Protein AF-A0A6A0AIC2-F1 (afdb_monomer)

Foldseek 3Di:
DVVVVVVVVVVVVVVVVVVVVVVVVVVVVVVVVVVVVVVVVVVVVVVVVVVVVVVVVVVVVVVVVVVLVVVVVVVLVVLLVVLVVQLVVLCVVVVPPDPDCCPVDPCSSVVVSVVSNVVSVVVSVVVVVVCVVVCSVVVD

Secondary structure (DSSP, 8-state):
-HHHHHHHHHHHHHHHHHHHHHHHHHHHHHHHHHHHHHHHHHHHHHHHHHHHHHHHHHHHHHHHHHHHHHHHHHHHHHHHHHHHHHHHHHHHHHHSS---TTSSSTTHHHHHHHHHHHHHHHHHHHHHHHHHHTTTTT--

Mean predicted aligned error: 12.68 Å

InterPro domains:
  IPR039204 Magnesium transporter MRS2-like [PF22099] (19-67)
  IPR039204 Magnesium transporter MRS2-like [PTHR13890] (12-133)
  IPR045863 CorA, transmembrane region [SSF144083] (76-129)

Structure (mmCIF, N/CA/C/O backbone):
data_AF-A0A6A0AIC2-F1
#
_entry.id   AF-A0A6A0AIC2-F1
#
loop_
_atom_site.group_PDB
_atom_site.id
_atom_site.type_symbol
_atom_site.label_atom_id
_atom_site.label_alt_id
_atom_site.label_comp_id
_atom_site.label_asym_id
_atom_site.label_entity_id
_atom_site.label_seq_id
_atom_site.pdbx_PDB_ins_code
_atom_site.Cartn_x
_atom_site.Cartn_y
_atom_site.Cartn_z
_atom_site.occupancy
_atom_site.B_iso_or_equiv
_atom_site.auth_seq_id
_atom_site.auth_comp_id
_atom_site.auth_asym_id
_atom_site.auth_atom_id
_atom_site.pdbx_PDB_model_num
ATOM 1 N N . LEU A 1 1 ? 52.904 3.858 -86.262 1.00 56.75 1 LEU A N 1
ATOM 2 C CA . LEU A 1 1 ? 53.480 3.500 -84.942 1.00 56.75 1 LEU A CA 1
ATOM 3 C C . LEU A 1 1 ? 52.886 4.306 -83.773 1.00 56.75 1 LEU A C 1
ATOM 5 O O . LEU A 1 1 ? 52.494 3.685 -82.798 1.00 56.75 1 LEU A O 1
ATOM 9 N N . GLY A 1 2 ? 52.698 5.633 -83.862 1.00 59.66 2 GLY A N 1
ATOM 10 C CA . GLY A 1 2 ? 52.178 6.446 -82.737 1.00 59.66 2 GLY A CA 1
ATOM 11 C C . GLY A 1 2 ? 50.746 6.150 -82.241 1.00 59.66 2 GLY A C 1
ATOM 12 O O . GLY A 1 2 ? 50.488 6.243 -81.046 1.00 59.66 2 GLY A O 1
ATOM 13 N N . LYS A 1 3 ? 49.812 5.723 -83.108 1.00 54.78 3 LYS A N 1
ATOM 14 C CA . LYS A 1 3 ? 48.419 5.428 -82.695 1.00 54.78 3 LYS A CA 1
ATOM 15 C C . LYS A 1 3 ? 48.254 4.152 -81.856 1.00 54.78 3 LYS A C 1
ATOM 17 O O . LYS A 1 3 ? 47.280 4.053 -81.119 1.00 54.78 3 LYS A O 1
ATOM 22 N N . LEU A 1 4 ? 49.196 3.206 -81.933 1.00 58.44 4 LEU A N 1
ATOM 23 C CA . LEU A 1 4 ? 49.179 2.006 -81.085 1.00 58.44 4 LEU A CA 1
ATOM 24 C C . LEU A 1 4 ? 49.581 2.333 -79.638 1.00 58.44 4 LEU A C 1
ATOM 26 O O . LEU A 1 4 ? 48.943 1.842 -78.715 1.00 58.44 4 LEU A O 1
ATOM 30 N N . SER A 1 5 ? 50.577 3.208 -79.460 1.00 63.91 5 SER A N 1
ATOM 31 C CA . SER A 1 5 ? 51.077 3.633 -78.142 1.00 63.91 5 SER A CA 1
ATOM 32 C C . SER A 1 5 ? 50.041 4.456 -77.363 1.00 63.91 5 SER A C 1
ATOM 34 O O . SER A 1 5 ? 49.820 4.241 -76.176 1.00 63.91 5 SER A O 1
ATOM 36 N N . ILE A 1 6 ? 49.308 5.338 -78.051 1.00 68.88 6 ILE A N 1
ATOM 37 C CA . ILE A 1 6 ? 48.218 6.105 -77.428 1.00 68.88 6 ILE A CA 1
ATOM 38 C C . ILE A 1 6 ? 47.056 5.179 -77.043 1.00 68.88 6 ILE A C 1
ATOM 40 O O . ILE A 1 6 ? 46.497 5.322 -75.964 1.00 68.88 6 ILE A O 1
ATOM 44 N N . LYS A 1 7 ? 46.706 4.190 -77.879 1.00 67.06 7 LYS A N 1
ATOM 45 C CA . LYS A 1 7 ? 45.614 3.249 -77.581 1.00 67.06 7 LYS A CA 1
ATOM 46 C C . LYS A 1 7 ? 45.938 2.335 -76.397 1.00 67.06 7 LYS A C 1
ATOM 48 O O . LYS A 1 7 ? 45.045 2.068 -75.599 1.00 67.06 7 LYS A O 1
ATOM 53 N N . SER A 1 8 ? 47.189 1.887 -76.255 1.00 66.62 8 SER A N 1
ATOM 54 C CA . SER A 1 8 ? 47.608 1.131 -75.069 1.00 66.62 8 SER A CA 1
ATOM 55 C C . SER A 1 8 ? 47.600 2.008 -73.822 1.00 66.62 8 SER A C 1
ATOM 57 O O . SER A 1 8 ? 47.089 1.575 -72.803 1.00 66.62 8 SER A O 1
ATOM 59 N N . MET A 1 9 ? 48.065 3.258 -73.911 1.00 67.69 9 MET A N 1
ATOM 60 C CA . MET A 1 9 ? 48.076 4.189 -72.778 1.00 67.69 9 MET A CA 1
ATOM 61 C C . MET A 1 9 ? 46.659 4.586 -72.331 1.00 67.69 9 MET A C 1
ATOM 63 O O . MET A 1 9 ? 46.385 4.625 -71.138 1.00 67.69 9 MET A O 1
ATOM 67 N N . VAL A 1 10 ? 45.735 4.796 -73.276 1.00 69.88 10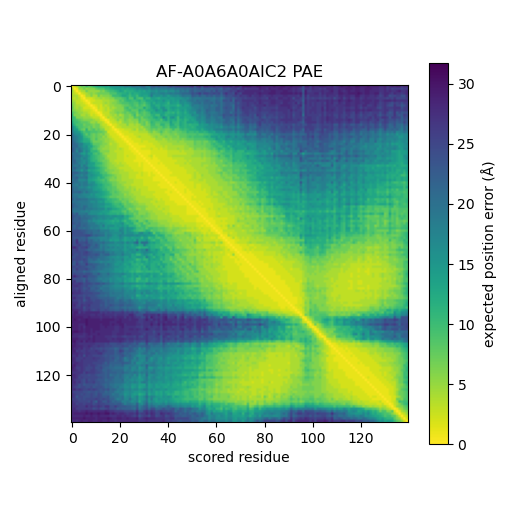 VAL A N 1
ATOM 68 C CA . VAL A 1 10 ? 44.305 5.033 -73.005 1.00 69.88 10 VAL A CA 1
ATOM 69 C C . VAL A 1 10 ? 43.640 3.790 -72.408 1.00 69.88 10 VAL A C 1
ATOM 71 O O . VAL A 1 10 ? 42.846 3.918 -71.484 1.00 69.88 10 VAL A O 1
ATOM 74 N N . SER A 1 11 ? 43.993 2.589 -72.879 1.00 68.75 11 SER A N 1
ATOM 75 C CA . SER A 1 11 ? 43.516 1.336 -72.282 1.00 68.75 11 SER A CA 1
ATOM 76 C C . SER A 1 11 ? 44.010 1.182 -70.845 1.00 68.75 11 SER A C 1
ATOM 78 O O . SER A 1 11 ? 43.211 0.875 -69.975 1.00 68.75 11 SER A O 1
ATOM 80 N N . SER A 1 12 ? 45.292 1.438 -70.577 1.00 69.25 12 SER A N 1
ATOM 81 C CA . SER A 1 12 ? 45.861 1.379 -69.226 1.00 69.25 12 SER A CA 1
ATOM 82 C C . SER A 1 12 ? 45.253 2.431 -68.296 1.00 69.25 12 SER A C 1
ATOM 84 O O . SER A 1 12 ? 44.992 2.139 -67.134 1.00 69.25 12 SER A O 1
ATOM 86 N N . LEU A 1 13 ? 44.977 3.635 -68.807 1.00 70.06 13 LEU A N 1
ATOM 87 C CA . LEU A 1 13 ? 44.327 4.704 -68.047 1.00 70.06 13 LEU A CA 1
ATOM 88 C C . LEU A 1 13 ? 42.873 4.349 -67.702 1.00 70.06 13 LEU A C 1
ATOM 90 O O . LEU A 1 13 ? 42.457 4.539 -66.564 1.00 70.06 13 LEU A O 1
ATOM 94 N N . SER A 1 14 ? 42.136 3.778 -68.661 1.00 71.06 14 SER A N 1
ATOM 95 C CA . SER A 1 14 ? 40.758 3.315 -68.464 1.00 71.06 14 SER A CA 1
ATOM 96 C C . SER A 1 14 ? 40.676 2.099 -67.536 1.00 71.06 14 SER A C 1
ATOM 98 O O . SER A 1 14 ? 39.707 1.956 -66.798 1.00 71.06 14 SER A O 1
ATOM 100 N N . THR A 1 15 ? 41.684 1.221 -67.552 1.00 73.81 15 THR A N 1
ATOM 101 C CA . THR A 1 15 ? 41.789 0.105 -66.605 1.00 73.81 15 THR A CA 1
ATOM 102 C C . THR A 1 15 ? 42.077 0.614 -65.192 1.00 73.81 15 THR A C 1
ATOM 104 O O . THR A 1 15 ? 41.390 0.204 -64.262 1.00 73.81 15 THR A O 1
ATOM 107 N N . ASN A 1 16 ? 43.001 1.564 -65.011 1.00 74.75 16 ASN A N 1
ATOM 108 C CA . ASN A 1 16 ? 43.278 2.138 -63.690 1.00 74.75 16 ASN A CA 1
ATOM 109 C C . ASN A 1 16 ? 42.080 2.891 -63.098 1.00 74.75 16 ASN A C 1
ATOM 111 O O . ASN A 1 16 ? 41.820 2.745 -61.908 1.00 74.75 16 ASN A O 1
ATOM 115 N N . SER A 1 17 ? 41.333 3.661 -63.897 1.00 77.12 17 SER A N 1
ATOM 116 C CA . SER A 1 17 ? 40.127 4.340 -63.400 1.00 77.12 17 SER A CA 1
ATOM 117 C C . SER A 1 17 ? 39.054 3.341 -62.966 1.00 77.12 17 SER A C 1
ATOM 119 O O . SER A 1 17 ? 38.472 3.513 -61.903 1.00 77.12 17 SER A O 1
ATOM 121 N N . SER A 1 18 ? 38.859 2.253 -63.721 1.00 78.00 18 SER A N 1
ATOM 122 C CA . SER A 1 18 ? 37.898 1.202 -63.358 1.00 78.00 18 SER A CA 1
ATOM 123 C C . SER A 1 18 ? 38.287 0.425 -62.095 1.00 78.00 18 SER A C 1
ATOM 125 O O . SER A 1 18 ? 37.413 -0.037 -61.369 1.00 78.00 18 SER A O 1
ATOM 127 N N . ILE A 1 19 ? 39.586 0.283 -61.807 1.00 81.81 19 ILE A N 1
ATOM 128 C CA . ILE A 1 19 ? 40.068 -0.347 -60.568 1.00 81.81 19 ILE A CA 1
ATOM 129 C C . ILE A 1 19 ? 39.777 0.566 -59.374 1.00 81.81 19 ILE A C 1
ATOM 131 O O . ILE A 1 19 ? 39.205 0.107 -58.393 1.00 81.81 19 ILE A O 1
ATOM 135 N N . VAL A 1 20 ? 40.084 1.862 -59.489 1.00 84.69 20 VAL A N 1
ATOM 136 C CA . VAL A 1 20 ? 39.806 2.846 -58.429 1.00 84.69 20 VAL A CA 1
ATOM 137 C C . VAL A 1 20 ? 38.302 2.975 -58.169 1.00 84.69 20 VAL A C 1
ATOM 139 O O . VAL A 1 20 ? 37.890 3.029 -57.017 1.00 84.69 20 VAL A O 1
ATOM 142 N N . GLU A 1 21 ? 37.467 2.979 -59.211 1.00 85.19 21 GLU A N 1
ATOM 143 C CA . GLU A 1 21 ? 36.004 3.000 -59.060 1.00 85.19 21 GLU A CA 1
ATOM 144 C C . GLU A 1 21 ? 35.472 1.748 -58.346 1.00 85.19 21 GLU A C 1
ATOM 146 O O . GLU A 1 21 ? 34.595 1.873 -57.494 1.00 85.19 21 GLU A O 1
ATOM 151 N N . ASN A 1 22 ? 36.018 0.559 -58.630 1.00 85.12 22 ASN A N 1
ATOM 152 C CA . ASN A 1 22 ? 35.631 -0.667 -57.922 1.00 85.12 22 ASN A CA 1
ATOM 153 C C . ASN A 1 22 ? 36.079 -0.654 -56.452 1.00 85.12 22 ASN A C 1
ATOM 155 O O . ASN A 1 22 ? 35.282 -0.992 -55.582 1.00 85.12 22 ASN A O 1
ATOM 159 N N . GLU A 1 23 ? 37.308 -0.222 -56.154 1.00 87.69 23 GLU A N 1
ATOM 160 C CA . GLU A 1 23 ? 37.800 -0.116 -54.771 1.00 87.69 23 GLU A CA 1
ATOM 161 C C . GLU A 1 23 ? 36.979 0.890 -53.946 1.00 87.69 23 GLU A C 1
ATOM 163 O O . GLU A 1 23 ? 36.643 0.628 -52.791 1.00 87.69 23 GLU A O 1
ATOM 168 N N . VAL A 1 24 ? 36.603 2.029 -54.539 1.00 88.38 24 VAL A N 1
ATOM 169 C CA . VAL A 1 24 ? 35.738 3.025 -53.887 1.00 88.38 24 VAL A CA 1
ATOM 170 C C . VAL A 1 24 ? 34.326 2.474 -53.674 1.00 88.38 24 VAL A C 1
ATOM 172 O O . VAL A 1 24 ? 33.779 2.641 -52.585 1.00 88.38 24 VAL A O 1
ATOM 175 N N . ALA A 1 25 ? 33.759 1.773 -54.661 1.00 89.00 25 ALA A N 1
ATOM 176 C CA . ALA A 1 25 ? 32.435 1.162 -54.548 1.00 89.00 25 ALA A CA 1
ATOM 177 C C . ALA A 1 25 ? 32.381 0.064 -53.469 1.00 89.00 25 ALA A C 1
ATOM 179 O O . ALA A 1 25 ? 31.396 -0.039 -52.738 1.00 89.00 25 ALA A O 1
ATOM 180 N N . GLU A 1 26 ? 33.438 -0.739 -53.320 1.00 89.44 26 GLU A N 1
ATOM 181 C CA . GLU A 1 26 ? 33.538 -1.734 -52.245 1.00 89.44 26 GLU A CA 1
ATOM 182 C C . GLU A 1 26 ? 33.555 -1.083 -50.854 1.00 89.44 26 GLU A C 1
ATOM 184 O O . GLU A 1 26 ? 32.858 -1.540 -49.943 1.00 89.44 26 GLU A O 1
ATOM 189 N N . VAL A 1 27 ? 34.305 0.012 -50.688 1.00 91.00 27 VAL A N 1
ATOM 190 C CA . VAL A 1 27 ? 34.342 0.772 -49.428 1.00 91.00 27 VAL A CA 1
ATOM 191 C C . VAL A 1 27 ? 32.995 1.436 -49.139 1.00 91.00 27 VAL A C 1
ATOM 193 O O . VAL A 1 27 ? 32.556 1.429 -47.991 1.00 91.00 27 VAL A O 1
ATOM 196 N N . GLU A 1 28 ? 32.321 1.975 -50.154 1.00 92.94 28 GLU A N 1
ATOM 197 C CA . GLU A 1 28 ? 31.000 2.595 -50.015 1.00 92.94 28 GLU A CA 1
ATOM 198 C C . GLU A 1 28 ? 29.937 1.580 -49.576 1.00 92.94 28 GLU A C 1
ATOM 200 O O . GLU A 1 28 ? 29.212 1.840 -48.617 1.00 92.94 28 GLU A O 1
ATOM 205 N N . MET A 1 29 ? 29.912 0.383 -50.175 1.00 94.12 29 MET A N 1
ATOM 206 C CA . MET A 1 29 ? 29.004 -0.693 -49.757 1.00 94.12 29 MET A CA 1
ATOM 207 C C . MET A 1 29 ? 29.248 -1.134 -48.308 1.00 94.12 29 MET A C 1
ATOM 209 O O . MET A 1 29 ? 28.297 -1.383 -47.562 1.00 94.12 29 MET A O 1
ATOM 213 N N . LEU A 1 30 ? 30.513 -1.224 -47.880 1.00 94.19 30 LEU A N 1
ATOM 214 C CA . LEU A 1 30 ? 30.837 -1.520 -46.483 1.00 94.19 30 LEU A CA 1
ATOM 215 C C . LEU A 1 30 ? 30.385 -0.390 -45.556 1.00 94.19 30 LEU A C 1
ATOM 217 O O . LEU A 1 30 ? 29.788 -0.660 -44.515 1.00 94.19 30 LEU A O 1
ATOM 221 N N . LEU A 1 31 ? 30.643 0.864 -45.927 1.00 94.44 31 LEU A N 1
ATOM 222 C CA . LEU A 1 31 ? 30.247 2.034 -45.149 1.00 94.44 31 LEU A CA 1
ATOM 223 C C . LEU A 1 31 ? 28.721 2.110 -44.990 1.00 94.44 31 LEU A C 1
ATOM 225 O O . LEU A 1 31 ? 28.231 2.338 -43.885 1.00 94.44 31 LEU A O 1
ATOM 229 N N . GLU A 1 32 ? 27.968 1.862 -46.060 1.00 94.62 32 GLU A N 1
ATOM 230 C CA . GLU A 1 32 ? 26.506 1.819 -46.034 1.00 94.62 32 GLU A CA 1
ATOM 231 C C . GLU A 1 32 ? 25.994 0.683 -45.141 1.00 94.62 32 GLU A C 1
ATOM 233 O O . GLU A 1 32 ? 25.111 0.897 -44.307 1.00 94.62 32 GLU A O 1
ATOM 238 N N . ALA A 1 33 ? 26.601 -0.506 -45.224 1.00 94.94 33 ALA A N 1
ATOM 239 C CA . ALA A 1 33 ? 26.279 -1.612 -44.325 1.00 94.94 33 ALA A CA 1
ATOM 240 C C . ALA A 1 33 ? 26.552 -1.256 -42.850 1.00 94.94 33 ALA A C 1
ATOM 242 O O . ALA A 1 33 ? 25.753 -1.599 -41.973 1.00 94.94 33 ALA A O 1
ATOM 243 N N . TYR A 1 34 ? 27.638 -0.529 -42.564 1.00 94.62 34 TYR A N 1
ATOM 244 C CA . TYR A 1 34 ? 27.942 -0.030 -41.222 1.00 94.62 34 TYR A CA 1
ATOM 245 C C . TYR A 1 34 ? 26.917 0.997 -40.735 1.00 94.62 34 TYR A C 1
ATOM 247 O O . TYR A 1 34 ? 26.448 0.878 -39.601 1.00 94.62 34 TYR A O 1
ATOM 255 N N . PHE A 1 35 ? 26.531 1.967 -41.568 1.00 95.25 35 PHE A N 1
ATOM 256 C CA . PHE A 1 35 ? 25.508 2.948 -41.202 1.00 95.25 35 PHE A CA 1
ATOM 257 C C . PHE A 1 35 ? 24.147 2.293 -40.974 1.00 95.25 35 PHE A C 1
ATOM 259 O O . PHE A 1 35 ? 23.511 2.545 -39.953 1.00 95.25 35 PHE A O 1
ATOM 266 N N . MET A 1 36 ? 23.749 1.356 -41.834 1.00 95.75 36 MET A N 1
ATOM 267 C CA . MET A 1 36 ? 22.523 0.584 -41.646 1.00 95.75 36 MET A CA 1
ATOM 268 C C . MET A 1 36 ? 22.553 -0.211 -40.333 1.00 95.75 36 MET A C 1
ATOM 270 O O . MET A 1 36 ? 21.561 -0.273 -39.605 1.00 95.75 36 MET A O 1
ATOM 274 N N . HIS A 1 37 ? 23.686 -0.834 -39.999 1.00 95.38 37 HIS A N 1
ATOM 275 C CA . HIS A 1 37 ? 23.824 -1.565 -38.742 1.00 95.38 37 HIS A CA 1
ATOM 276 C C . HIS A 1 37 ? 23.758 -0.637 -37.522 1.00 95.38 37 HIS A C 1
ATOM 278 O O . HIS A 1 37 ? 23.140 -0.986 -36.510 1.00 95.38 37 HIS A O 1
ATOM 284 N N . PHE A 1 38 ? 24.357 0.549 -37.624 1.00 94.69 38 PHE A N 1
ATOM 285 C CA . PHE A 1 38 ? 24.304 1.575 -36.592 1.00 94.69 38 PHE A CA 1
ATOM 286 C C . PHE A 1 38 ? 22.868 2.056 -36.351 1.00 94.69 38 PHE A C 1
ATOM 288 O O . PHE A 1 38 ? 22.410 2.005 -35.211 1.00 94.69 38 PHE A O 1
ATOM 295 N N . ASP A 1 39 ? 22.122 2.401 -37.401 1.00 96.00 39 ASP A N 1
ATOM 296 C CA . ASP A 1 39 ? 20.722 2.837 -37.295 1.00 96.00 39 ASP A CA 1
ATOM 297 C C . ASP A 1 39 ? 19.819 1.737 -36.732 1.00 96.00 39 ASP A C 1
ATOM 299 O O . ASP A 1 39 ? 18.993 1.972 -35.848 1.00 96.00 39 ASP A O 1
ATOM 303 N N . ASN A 1 40 ? 20.019 0.494 -37.172 1.00 94.94 40 ASN A N 1
ATOM 304 C CA . ASN A 1 40 ? 19.306 -0.656 -36.620 1.00 94.94 40 ASN A CA 1
ATOM 305 C C . ASN A 1 40 ? 19.584 -0.840 -35.123 1.00 94.94 40 ASN A C 1
ATOM 307 O O . ASN A 1 40 ? 18.677 -1.156 -34.349 1.00 94.94 40 ASN A O 1
ATOM 311 N N . THR A 1 41 ? 20.831 -0.639 -34.699 1.00 94.69 41 THR A N 1
ATOM 312 C CA . THR A 1 41 ? 21.223 -0.730 -33.288 1.00 94.69 41 THR A CA 1
ATOM 313 C C . THR A 1 41 ? 20.658 0.437 -32.484 1.00 94.69 41 THR A C 1
ATOM 315 O O . THR A 1 41 ? 20.159 0.230 -31.379 1.00 94.69 41 THR A O 1
ATOM 318 N N . TYR A 1 42 ? 20.659 1.643 -33.050 1.00 96.19 42 TYR A N 1
ATOM 319 C CA . TYR A 1 42 ? 20.071 2.832 -32.445 1.00 96.19 42 TYR A CA 1
ATOM 320 C C . TYR A 1 42 ? 18.564 2.665 -32.218 1.00 96.19 42 TYR A C 1
ATOM 322 O O . TYR A 1 42 ? 18.084 2.878 -31.107 1.00 96.19 42 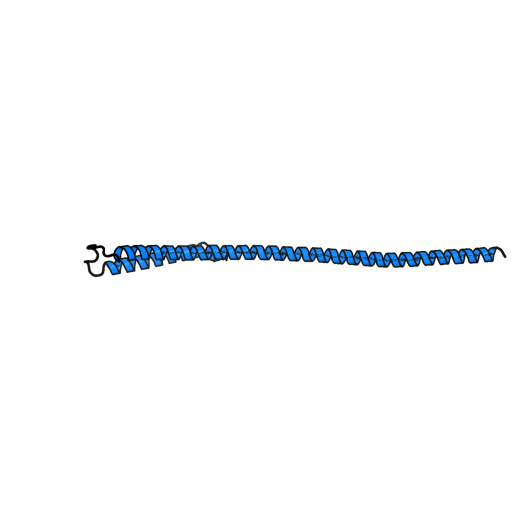TYR A O 1
ATOM 330 N N . ASN A 1 43 ? 17.828 2.180 -33.219 1.00 95.56 43 ASN A N 1
ATOM 331 C CA . ASN A 1 43 ? 16.394 1.909 -33.100 1.00 95.56 43 ASN A CA 1
ATOM 332 C C . ASN A 1 43 ? 16.096 0.840 -32.039 1.00 95.56 43 ASN A C 1
ATOM 334 O O . ASN A 1 43 ? 15.170 0.982 -31.244 1.00 95.56 43 ASN A O 1
ATOM 338 N N . ARG A 1 44 ? 16.919 -0.212 -31.958 1.00 94.25 44 ARG A N 1
ATOM 339 C CA . ARG A 1 44 ? 16.809 -1.216 -30.888 1.00 94.25 44 ARG A CA 1
ATOM 340 C C . ARG A 1 44 ? 17.060 -0.620 -29.507 1.00 94.25 44 ARG A C 1
ATOM 342 O O . ARG A 1 44 ? 16.365 -0.986 -28.563 1.00 94.25 44 ARG A O 1
ATOM 349 N N . LEU A 1 45 ? 18.032 0.282 -29.386 1.00 95.12 45 LEU A N 1
ATOM 350 C CA . LEU A 1 45 ? 18.334 0.963 -28.131 1.00 95.12 45 LEU A CA 1
ATOM 351 C C . LEU A 1 45 ? 17.180 1.874 -27.696 1.00 95.12 45 LEU A C 1
ATOM 353 O O . LEU A 1 45 ? 16.851 1.894 -26.514 1.00 95.12 45 LEU A O 1
ATOM 357 N N . GLN A 1 46 ? 16.543 2.574 -28.636 1.00 95.38 46 GLN A N 1
ATOM 358 C CA . GLN A 1 46 ? 15.351 3.381 -28.364 1.00 95.38 46 GLN A CA 1
ATOM 359 C C . GLN A 1 46 ? 14.187 2.517 -27.871 1.00 95.38 46 GLN A C 1
ATOM 361 O O . GLN A 1 46 ? 13.635 2.801 -26.811 1.00 95.38 46 GLN A O 1
ATOM 366 N N . ASN A 1 47 ? 13.892 1.406 -28.550 1.00 94.69 47 ASN A N 1
ATOM 367 C CA . ASN A 1 47 ? 12.842 0.480 -28.114 1.00 94.69 47 ASN A CA 1
ATOM 368 C C . ASN A 1 47 ? 13.135 -0.106 -26.724 1.00 94.69 47 ASN A C 1
ATOM 370 O O . ASN A 1 47 ? 12.242 -0.244 -25.898 1.00 94.69 47 ASN A O 1
ATOM 374 N N . LEU A 1 48 ? 14.398 -0.440 -26.439 1.00 95.31 48 LEU A N 1
ATOM 375 C CA . LEU A 1 48 ? 14.793 -0.922 -25.116 1.00 95.31 48 LEU A CA 1
ATOM 376 C C . LEU A 1 48 ? 14.635 0.162 -24.041 1.00 95.31 48 LEU A C 1
ATOM 378 O O . LEU A 1 48 ? 14.245 -0.142 -22.919 1.00 95.31 48 LEU A O 1
ATOM 382 N N . ASN A 1 49 ? 14.920 1.420 -24.381 1.00 94.94 49 ASN A N 1
ATOM 383 C CA . ASN A 1 49 ? 14.698 2.554 -23.490 1.00 94.94 49 ASN A CA 1
ATOM 384 C C . ASN A 1 49 ? 13.206 2.721 -23.165 1.00 94.94 49 ASN A C 1
ATOM 386 O O . ASN A 1 49 ? 12.855 2.929 -22.008 1.00 94.94 49 ASN A O 1
ATOM 390 N N . GLU A 1 50 ? 12.338 2.567 -24.163 1.00 94.62 50 GLU A N 1
ATOM 391 C CA . GLU A 1 50 ? 10.883 2.569 -23.988 1.00 94.62 50 GLU A CA 1
ATOM 392 C C . GLU A 1 50 ? 10.422 1.406 -23.097 1.00 94.62 50 GLU A C 1
ATOM 394 O O . GLU A 1 50 ? 9.737 1.643 -22.108 1.00 94.62 50 GLU A O 1
ATOM 399 N N . TYR A 1 51 ? 10.921 0.182 -23.316 1.00 94.38 51 TYR A N 1
ATOM 400 C CA . TYR A 1 51 ? 10.624 -0.956 -22.432 1.00 94.38 51 TYR A CA 1
ATOM 401 C C . TYR A 1 51 ? 11.077 -0.747 -20.980 1.00 94.38 51 TYR A C 1
ATOM 403 O O . TYR A 1 51 ? 10.414 -1.208 -20.045 1.00 94.38 51 TYR A O 1
ATOM 411 N N . ILE A 1 52 ? 12.215 -0.079 -20.771 1.00 92.94 52 ILE A N 1
ATOM 412 C CA . ILE A 1 52 ? 12.688 0.267 -19.426 1.00 92.94 52 ILE A CA 1
ATOM 413 C C . ILE A 1 52 ? 11.728 1.262 -18.772 1.00 92.94 52 ILE A C 1
ATOM 415 O O . ILE A 1 52 ? 11.372 1.055 -17.615 1.00 92.94 52 ILE A O 1
ATOM 419 N N . LYS A 1 53 ? 11.269 2.285 -19.502 1.00 93.31 53 LYS A N 1
ATOM 420 C CA . LYS A 1 53 ? 10.291 3.258 -18.993 1.00 93.31 53 LYS A CA 1
ATOM 421 C C . LYS A 1 53 ? 8.953 2.608 -18.657 1.00 93.31 53 LYS A C 1
ATOM 423 O O . LYS A 1 53 ? 8.459 2.806 -17.555 1.00 93.31 53 LYS A O 1
ATOM 428 N N . ASP A 1 54 ? 8.434 1.749 -19.534 1.00 93.81 54 ASP A N 1
ATOM 429 C CA . ASP A 1 54 ? 7.206 0.988 -19.266 1.00 93.81 54 ASP A CA 1
ATOM 430 C C . ASP A 1 54 ? 7.337 0.150 -17.982 1.00 93.81 54 ASP A C 1
ATOM 432 O O . ASP A 1 54 ? 6.410 0.040 -17.174 1.00 93.81 54 ASP A O 1
ATOM 436 N N . THR A 1 55 ? 8.518 -0.437 -17.764 1.00 91.00 55 THR A N 1
ATOM 437 C CA . THR A 1 55 ? 8.815 -1.211 -16.553 1.00 91.00 55 THR A CA 1
ATOM 438 C C . THR A 1 55 ? 8.939 -0.315 -15.317 1.00 91.00 55 THR A C 1
ATOM 440 O O . THR A 1 55 ? 8.469 -0.699 -14.247 1.00 91.00 55 THR A O 1
ATOM 443 N N . GLU A 1 56 ? 9.550 0.864 -15.437 1.00 93.31 56 GLU A N 1
ATOM 444 C CA . GLU A 1 56 ? 9.655 1.857 -14.362 1.00 93.31 56 GLU A CA 1
ATOM 445 C C . GLU A 1 56 ? 8.269 2.339 -13.920 1.00 93.31 56 GLU A C 1
ATOM 447 O O . GLU A 1 56 ? 7.960 2.322 -12.725 1.00 93.31 56 GLU A O 1
ATOM 452 N N . ASP A 1 57 ? 7.395 2.650 -14.875 1.00 90.94 57 ASP A N 1
ATOM 453 C CA . ASP A 1 57 ? 6.008 3.029 -14.614 1.00 90.94 57 ASP A CA 1
ATOM 454 C C . ASP A 1 57 ? 5.234 1.885 -13.946 1.00 90.94 57 ASP A C 1
ATOM 456 O O . ASP A 1 57 ? 4.521 2.101 -12.961 1.00 90.94 57 ASP A O 1
ATOM 460 N N . MET A 1 58 ? 5.436 0.637 -14.391 1.00 89.38 58 MET A N 1
ATOM 461 C CA . MET A 1 58 ? 4.858 -0.535 -13.727 1.00 89.38 58 MET A CA 1
ATOM 462 C C . MET A 1 58 ? 5.329 -0.655 -12.270 1.00 89.38 58 MET A C 1
ATOM 464 O O . MET A 1 58 ? 4.530 -0.968 -11.383 1.00 89.38 58 MET A O 1
ATOM 468 N N . VAL A 1 59 ? 6.621 -0.451 -12.005 1.00 90.44 59 VAL A N 1
ATOM 469 C CA . VAL A 1 59 ? 7.170 -0.512 -10.645 1.00 90.44 59 VAL A CA 1
ATOM 470 C C . VAL A 1 59 ? 6.582 0.597 -9.780 1.00 90.44 59 VAL A C 1
ATOM 472 O O . VAL A 1 59 ? 6.176 0.307 -8.656 1.00 90.44 59 VAL A O 1
ATOM 475 N N . ASN A 1 60 ? 6.467 1.819 -10.300 1.00 88.94 60 ASN A N 1
ATOM 476 C CA . ASN A 1 60 ? 5.869 2.943 -9.580 1.00 88.94 60 ASN A CA 1
ATOM 477 C C . ASN A 1 60 ? 4.411 2.658 -9.193 1.00 88.94 60 ASN A C 1
ATOM 479 O O . ASN A 1 60 ? 4.057 2.785 -8.021 1.00 88.94 60 ASN A O 1
ATOM 483 N N . ILE A 1 61 ? 3.600 2.148 -10.127 1.00 87.38 61 ILE A N 1
ATOM 484 C CA . ILE A 1 61 ? 2.207 1.760 -9.8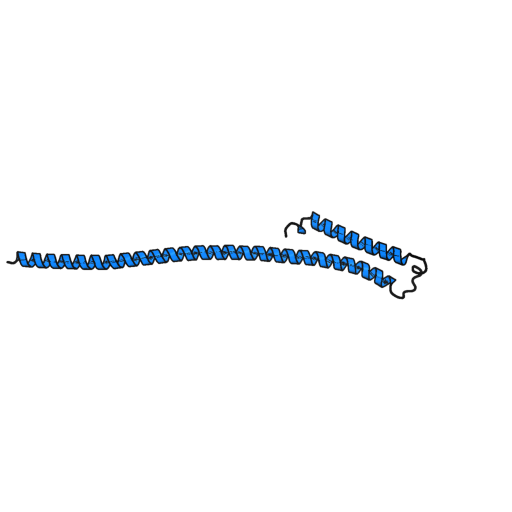50 1.00 87.38 61 ILE A CA 1
ATOM 485 C C . ILE A 1 61 ? 2.140 0.681 -8.759 1.00 87.38 61 ILE A C 1
ATOM 487 O O . ILE A 1 61 ? 1.343 0.785 -7.824 1.00 87.38 61 ILE A O 1
ATOM 491 N N . LYS A 1 62 ? 2.993 -0.350 -8.835 1.00 81.62 62 LYS A N 1
ATOM 492 C CA . LYS A 1 62 ? 3.024 -1.417 -7.821 1.00 81.62 62 LYS A CA 1
ATOM 493 C C . LYS A 1 62 ? 3.472 -0.906 -6.456 1.00 81.62 62 LYS A C 1
ATOM 495 O O . LYS A 1 62 ? 2.941 -1.344 -5.438 1.00 81.62 62 LYS A O 1
ATOM 500 N N . LEU A 1 63 ? 4.445 0.001 -6.413 1.00 88.94 63 LEU A N 1
ATOM 501 C CA . LEU A 1 63 ? 4.935 0.566 -5.160 1.00 88.94 63 LEU A CA 1
ATOM 502 C C . LEU A 1 63 ? 3.846 1.396 -4.470 1.00 88.94 63 LEU A C 1
ATOM 504 O O . LEU A 1 63 ? 3.673 1.288 -3.256 1.00 88.94 63 LEU A O 1
ATOM 508 N N . ASP A 1 64 ? 3.085 2.169 -5.242 1.00 87.19 64 ASP A N 1
ATOM 509 C CA . ASP A 1 64 ? 1.961 2.951 -4.730 1.00 87.19 64 ASP A CA 1
ATOM 510 C C . ASP A 1 64 ? 0.815 2.053 -4.256 1.00 87.19 64 ASP A C 1
ATOM 512 O O . ASP A 1 64 ? 0.272 2.278 -3.172 1.00 87.19 64 ASP A O 1
ATOM 516 N N . GLN A 1 65 ? 0.517 0.970 -4.980 1.00 84.88 65 GLN A N 1
ATOM 517 C CA . GLN A 1 65 ? -0.446 -0.040 -4.534 1.00 84.88 65 GLN A CA 1
ATOM 518 C C . GLN A 1 65 ? -0.015 -0.681 -3.205 1.00 84.88 65 GLN A C 1
ATOM 520 O O . GLN A 1 65 ? -0.813 -0.767 -2.271 1.00 84.88 65 GLN A O 1
ATOM 525 N N . HIS A 1 66 ? 1.256 -1.072 -3.070 1.00 84.38 66 HIS A N 1
ATOM 526 C CA . HIS A 1 66 ? 1.779 -1.632 -1.821 1.00 84.38 66 HIS A CA 1
ATOM 527 C C . HIS A 1 66 ? 1.746 -0.628 -0.663 1.00 84.38 66 HIS A C 1
ATOM 529 O O . HIS A 1 66 ? 1.364 -0.992 0.449 1.00 84.38 66 HIS A O 1
ATOM 535 N N . ARG A 1 67 ? 2.102 0.641 -0.896 1.00 89.44 67 ARG A N 1
ATOM 536 C CA . ARG A 1 67 ? 1.979 1.700 0.121 1.00 89.44 67 ARG A CA 1
ATOM 537 C C . ARG A 1 67 ? 0.530 1.889 0.556 1.00 89.44 67 ARG A C 1
ATOM 539 O O . ARG A 1 67 ? 0.266 1.973 1.753 1.00 89.44 67 ARG A O 1
ATOM 546 N N . ASN A 1 68 ? -0.402 1.903 -0.392 1.00 85.12 68 ASN A N 1
ATOM 547 C CA . ASN A 1 68 ? -1.824 2.034 -0.097 1.00 85.12 68 ASN A CA 1
ATOM 548 C C . ASN A 1 68 ? -2.353 0.837 0.715 1.00 85.12 68 ASN A C 1
ATOM 550 O O . ASN A 1 68 ? -3.081 1.018 1.692 1.00 85.12 68 ASN A O 1
ATOM 554 N N . GLN A 1 69 ? -1.921 -0.383 0.381 1.00 86.50 69 GLN A N 1
ATOM 555 C CA . GLN A 1 69 ? -2.223 -1.594 1.153 1.00 86.50 69 GLN A C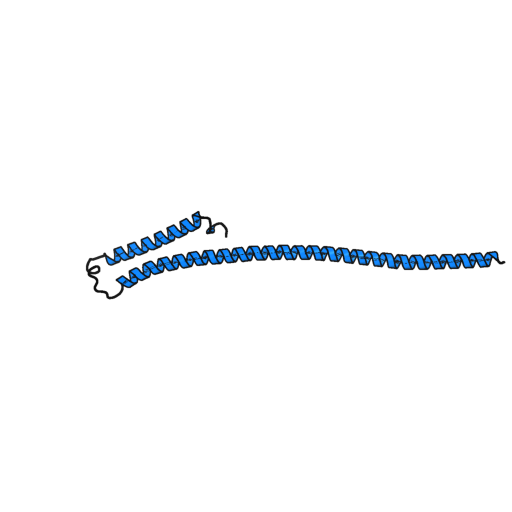A 1
ATOM 556 C C . GLN A 1 6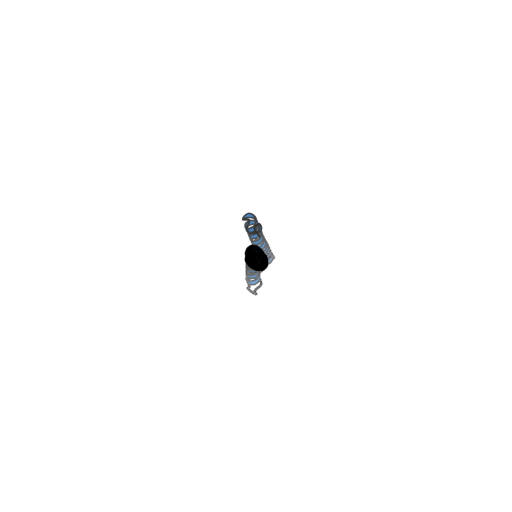9 ? -1.673 -1.525 2.585 1.00 86.50 69 GLN A C 1
ATOM 558 O O . GLN A 1 69 ? -2.378 -1.885 3.532 1.00 86.50 69 GLN A O 1
ATOM 563 N N . LEU A 1 70 ? -0.443 -1.032 2.766 1.00 88.88 70 LEU A N 1
ATOM 564 C CA . LEU A 1 70 ? 0.164 -0.869 4.089 1.00 88.88 70 LEU A CA 1
ATOM 565 C C . LEU A 1 70 ? -0.602 0.144 4.948 1.00 88.88 70 LEU A C 1
ATOM 567 O O . LEU A 1 70 ? -0.959 -0.189 6.074 1.00 88.88 70 LEU A O 1
ATOM 571 N N . ILE A 1 71 ? -0.918 1.329 4.413 1.00 89.62 71 ILE A N 1
ATOM 572 C CA . ILE A 1 71 ? -1.696 2.360 5.128 1.00 89.62 71 ILE A CA 1
ATOM 573 C C . ILE A 1 71 ? -3.068 1.816 5.531 1.00 89.62 71 ILE A C 1
ATOM 575 O O . ILE A 1 71 ? -3.533 2.026 6.650 1.00 89.62 71 ILE A O 1
ATOM 579 N N . THR A 1 72 ? -3.707 1.075 4.630 1.00 86.75 72 THR A N 1
ATOM 580 C CA . THR A 1 72 ? -5.028 0.498 4.881 1.00 86.75 72 THR A CA 1
ATOM 581 C C . THR A 1 72 ? -4.982 -0.562 5.984 1.00 86.75 72 THR A C 1
ATOM 583 O O . THR A 1 72 ? -5.835 -0.578 6.872 1.00 86.75 72 THR A O 1
ATOM 586 N N . THR A 1 73 ? -3.963 -1.424 5.970 1.00 87.88 73 THR A N 1
ATOM 587 C CA . THR A 1 73 ? -3.769 -2.452 7.002 1.00 87.88 73 THR A CA 1
ATOM 588 C C . THR A 1 73 ? -3.455 -1.824 8.362 1.00 87.88 73 THR A C 1
ATOM 590 O O . THR A 1 73 ? -4.027 -2.230 9.375 1.00 87.88 73 THR A O 1
ATOM 593 N N . ASP A 1 74 ? -2.593 -0.805 8.384 1.00 91.56 74 ASP A N 1
ATOM 594 C CA . ASP A 1 74 ? -2.221 -0.068 9.595 1.00 91.56 74 ASP A CA 1
ATOM 595 C C . ASP A 1 74 ? -3.424 0.644 10.232 1.00 91.56 74 ASP A C 1
ATOM 597 O O . ASP A 1 74 ? -3.632 0.572 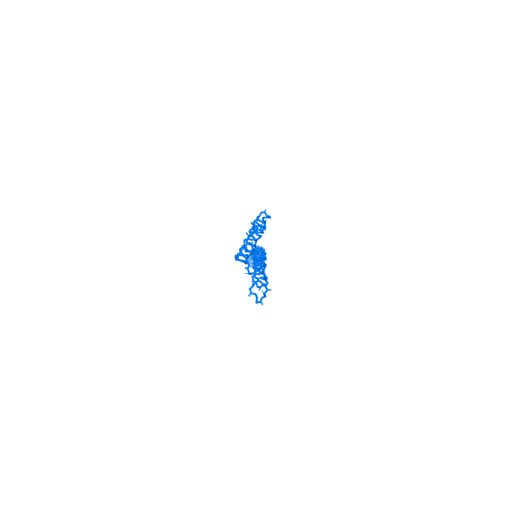11.446 1.00 91.56 74 ASP A O 1
ATOM 601 N N . LEU A 1 75 ? -4.295 1.241 9.411 1.00 90.00 75 LEU A N 1
ATOM 602 C CA . LEU A 1 75 ? -5.531 1.872 9.871 1.00 90.00 75 LEU A CA 1
ATOM 603 C C . LEU A 1 75 ? -6.466 0.864 10.560 1.00 90.00 75 LEU A C 1
ATOM 605 O O . LEU A 1 75 ? -7.008 1.152 11.630 1.00 90.00 75 LEU A O 1
ATOM 609 N N . ILE A 1 76 ? -6.644 -0.326 9.974 1.00 88.75 76 ILE A N 1
ATOM 610 C CA . ILE A 1 76 ? -7.486 -1.384 10.554 1.00 88.75 76 ILE A CA 1
ATOM 611 C C . ILE A 1 76 ? -6.898 -1.877 11.883 1.00 88.75 76 ILE A C 1
ATOM 613 O O . ILE A 1 76 ? -7.631 -2.008 12.866 1.00 88.75 76 ILE A O 1
ATOM 617 N N . LEU A 1 77 ? -5.585 -2.122 11.937 1.00 91.19 77 LEU A N 1
ATOM 618 C CA . LEU A 1 77 ? -4.897 -2.568 13.153 1.00 91.19 77 LEU A CA 1
ATOM 619 C C . LEU A 1 77 ? -4.953 -1.521 14.269 1.00 91.19 77 LEU A C 1
ATOM 621 O O . LEU A 1 77 ? -5.194 -1.861 15.431 1.00 91.19 77 LEU A O 1
ATOM 625 N N . THR A 1 78 ? -4.781 -0.247 13.926 1.00 93.19 78 THR A N 1
ATOM 626 C CA . THR A 1 78 ? -4.879 0.863 14.878 1.00 93.19 78 THR A CA 1
ATOM 627 C C . THR A 1 78 ? -6.300 0.989 15.426 1.00 93.19 78 THR A C 1
ATOM 629 O O . THR A 1 78 ? -6.483 1.108 16.639 1.00 93.19 78 THR A O 1
ATOM 632 N N . ALA A 1 79 ? -7.324 0.883 14.573 1.00 91.44 79 ALA A N 1
ATOM 633 C CA . ALA A 1 79 ? -8.722 0.892 15.003 1.00 91.44 79 ALA A CA 1
ATOM 634 C C . ALA A 1 79 ? -9.058 -0.299 15.919 1.00 91.44 79 ALA A C 1
ATOM 636 O O . ALA A 1 79 ? -9.718 -0.126 16.945 1.00 91.44 79 ALA A O 1
ATOM 637 N N . PHE A 1 80 ? -8.559 -1.495 15.596 1.00 92.00 80 PHE A N 1
ATOM 638 C CA . PHE A 1 80 ? -8.709 -2.683 16.440 1.00 92.00 80 PHE A CA 1
ATOM 639 C C . PHE A 1 80 ? -8.058 -2.484 17.815 1.00 92.00 80 PHE A C 1
ATOM 641 O O . PHE A 1 80 ? -8.678 -2.729 18.850 1.00 92.00 80 PHE A O 1
ATOM 648 N N . THR A 1 81 ? -6.827 -1.972 17.832 1.00 94.00 81 THR A N 1
ATOM 649 C CA . THR A 1 81 ? -6.091 -1.684 19.070 1.00 94.00 81 THR A CA 1
ATOM 650 C C . THR A 1 81 ? -6.810 -0.630 19.912 1.00 94.00 81 THR A C 1
ATOM 652 O O . THR A 1 81 ? -6.904 -0.779 21.128 1.00 94.00 81 THR A O 1
ATOM 655 N N . CYS A 1 82 ? -7.391 0.395 19.283 1.00 92.19 82 CYS A N 1
ATOM 656 C CA . CYS A 1 82 ? -8.216 1.401 19.952 1.00 92.19 82 CYS A CA 1
ATOM 657 C C . CYS A 1 82 ? -9.458 0.777 20.616 1.00 92.19 82 CYS A C 1
ATOM 659 O O . CYS A 1 82 ? -9.745 1.055 21.783 1.00 92.19 82 CYS A O 1
ATOM 661 N N . ALA A 1 83 ? -10.158 -0.123 19.915 1.00 92.56 83 ALA A N 1
ATOM 662 C CA . ALA A 1 83 ? -11.304 -0.844 20.468 1.00 92.56 83 ALA A CA 1
ATOM 663 C C . ALA A 1 83 ? -10.906 -1.712 21.675 1.00 92.56 83 ALA A C 1
ATOM 665 O O . ALA A 1 83 ? -11.543 -1.644 22.728 1.00 92.56 83 ALA A O 1
ATOM 666 N N . MET A 1 84 ? -9.809 -2.465 21.560 1.00 92.06 84 MET A N 1
ATOM 667 C CA . MET A 1 84 ? -9.260 -3.274 22.654 1.00 92.06 84 MET A CA 1
ATOM 668 C C . MET A 1 84 ? -8.818 -2.418 23.845 1.00 92.06 84 MET A C 1
ATOM 670 O O . MET A 1 84 ? -9.039 -2.809 24.992 1.00 92.06 84 MET A O 1
ATOM 674 N N . ALA A 1 85 ? -8.239 -1.239 23.600 1.00 94.06 85 ALA A N 1
ATOM 675 C CA . ALA A 1 85 ? -7.838 -0.310 24.651 1.00 94.06 85 ALA A CA 1
ATOM 676 C C . ALA A 1 85 ? -9.047 0.166 25.468 1.00 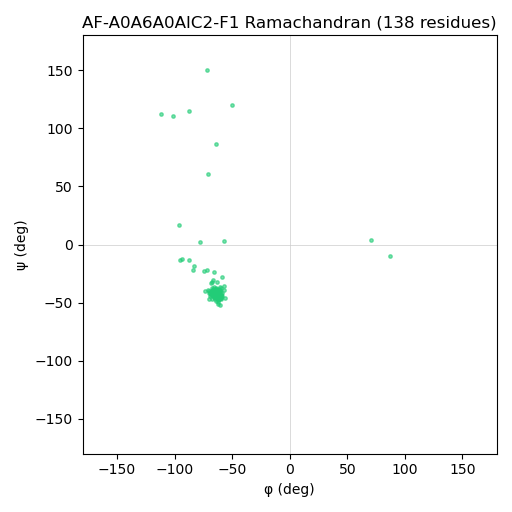94.06 85 ALA A C 1
ATOM 678 O O . ALA A 1 85 ? -8.976 0.160 26.693 1.00 94.06 85 ALA A O 1
ATOM 679 N N . MET A 1 86 ? -10.173 0.495 24.823 1.00 89.94 86 MET A N 1
ATOM 680 C CA . MET A 1 86 ? -11.407 0.885 25.522 1.00 89.94 86 MET A CA 1
ATOM 681 C C . MET A 1 86 ? -11.966 -0.235 26.412 1.00 89.94 86 MET A C 1
ATOM 683 O O . MET A 1 86 ? -12.390 0.021 27.536 1.00 89.94 86 MET A O 1
ATOM 687 N N . VAL A 1 87 ? -11.940 -1.487 25.947 1.00 90.62 87 VAL A N 1
ATOM 688 C CA . VAL A 1 87 ? -12.360 -2.636 26.771 1.00 90.62 87 VAL A CA 1
ATOM 689 C C . VAL A 1 87 ? -11.388 -2.852 27.932 1.00 90.62 87 VAL A C 1
ATOM 691 O O . VAL A 1 87 ? -11.811 -3.070 29.065 1.00 90.62 87 VAL A O 1
ATOM 694 N N . THR A 1 88 ? -10.085 -2.746 27.665 1.00 91.06 88 THR A N 1
ATOM 695 C CA . THR A 1 88 ? -9.021 -2.961 28.655 1.00 91.06 88 THR A CA 1
ATOM 696 C C . THR A 1 88 ? -9.042 -1.904 29.754 1.00 91.06 88 THR A C 1
ATOM 698 O O . THR A 1 88 ? -8.834 -2.243 30.914 1.00 91.06 88 THR A O 1
ATOM 701 N N . THR A 1 89 ? -9.325 -0.637 29.440 1.00 89.94 89 THR A N 1
ATOM 702 C CA . THR A 1 89 ? -9.431 0.420 30.457 1.00 89.94 89 THR A CA 1
ATOM 703 C C . THR A 1 89 ? -10.640 0.210 31.358 1.00 89.94 89 THR A C 1
ATOM 705 O O . THR A 1 89 ? -10.504 0.322 32.573 1.00 89.94 89 THR A O 1
ATOM 708 N N . ILE A 1 90 ? -11.796 -0.161 30.798 1.00 85.69 90 ILE A N 1
ATOM 709 C CA . ILE A 1 90 ? -12.997 -0.488 31.579 1.00 85.69 90 ILE A CA 1
ATOM 710 C C . ILE A 1 90 ? -12.715 -1.699 32.477 1.00 85.69 90 ILE A C 1
ATOM 712 O O . ILE A 1 90 ? -12.901 -1.619 33.689 1.00 85.69 90 ILE A O 1
ATOM 716 N N . ALA A 1 91 ? -12.188 -2.788 31.913 1.00 86.75 91 ALA A N 1
ATOM 717 C CA . ALA A 1 91 ? -11.817 -3.977 32.676 1.00 86.75 91 ALA A CA 1
ATOM 718 C C . ALA A 1 91 ? -10.760 -3.677 33.755 1.00 86.75 91 ALA A C 1
ATOM 720 O O . ALA A 1 91 ? -10.837 -4.220 34.852 1.00 86.75 91 ALA A O 1
ATOM 721 N N . GLY A 1 92 ? -9.800 -2.793 33.473 1.00 87.94 92 GLY A N 1
ATOM 722 C CA . GLY A 1 92 ? -8.759 -2.379 34.412 1.00 87.94 92 GLY A CA 1
ATOM 723 C C . GLY A 1 92 ? -9.303 -1.567 35.586 1.00 87.94 92 GLY A C 1
ATOM 724 O O . GLY A 1 92 ? -8.984 -1.882 36.728 1.00 87.94 92 GLY A O 1
ATOM 725 N N . ILE A 1 93 ? -10.165 -0.575 35.330 1.00 83.31 93 ILE A N 1
ATOM 726 C CA . ILE A 1 93 ? -10.789 0.245 36.384 1.00 83.31 93 ILE A CA 1
ATOM 727 C C . ILE A 1 93 ? -11.586 -0.635 37.350 1.00 83.31 93 ILE A C 1
ATOM 729 O O . ILE A 1 93 ? -11.469 -0.470 38.560 1.00 83.31 93 ILE A O 1
ATOM 733 N N . PHE A 1 94 ? -12.361 -1.587 36.827 1.00 77.75 94 PHE A N 1
ATOM 734 C CA . PHE A 1 94 ? -13.170 -2.479 37.657 1.00 77.75 94 PHE A CA 1
ATOM 735 C C . PHE A 1 94 ? -12.404 -3.696 38.215 1.00 77.75 94 PHE A C 1
ATOM 737 O O . PHE A 1 94 ? -12.876 -4.330 39.151 1.00 77.75 94 PHE A O 1
ATOM 744 N N . GLY A 1 95 ? -11.251 -4.058 37.645 1.00 75.62 95 GLY A N 1
ATOM 745 C CA . GLY A 1 95 ? -10.403 -5.161 38.118 1.00 75.62 95 GLY A CA 1
ATOM 746 C C . GLY A 1 95 ? -9.390 -4.751 39.191 1.00 75.62 95 GLY A C 1
ATOM 747 O O . GLY A 1 95 ? -8.783 -5.607 39.836 1.00 75.62 95 GLY A O 1
ATOM 748 N N . MET A 1 96 ? -9.186 -3.448 39.386 1.00 77.56 96 MET A N 1
ATOM 749 C CA . MET A 1 96 ? -8.395 -2.912 40.489 1.00 77.56 96 MET A CA 1
ATOM 750 C C . MET A 1 96 ? -9.146 -3.074 41.816 1.00 77.56 96 MET A C 1
ATOM 752 O O . MET A 1 96 ? -10.370 -3.042 41.844 1.00 77.56 96 MET A O 1
ATOM 756 N N . ASN A 1 97 ? -8.405 -3.224 42.922 1.00 68.50 97 ASN A N 1
ATOM 757 C CA . ASN A 1 97 ? -8.932 -3.360 44.289 1.00 68.50 97 ASN A CA 1
ATOM 758 C C . ASN A 1 97 ? -9.532 -2.025 44.789 1.00 68.50 97 ASN A C 1
ATOM 760 O O . ASN A 1 97 ? -9.020 -1.387 45.706 1.00 68.50 97 ASN A O 1
ATOM 764 N N . LEU A 1 98 ? -10.555 -1.547 44.088 1.00 61.03 98 LEU A N 1
ATOM 765 C CA . LEU A 1 98 ? -11.351 -0.383 44.419 1.00 61.03 98 LEU A CA 1
ATOM 766 C C . LEU A 1 98 ? -12.643 -0.899 45.035 1.00 61.03 98 LEU A C 1
ATOM 768 O O . LEU A 1 98 ? -13.468 -1.489 44.337 1.00 61.03 98 LEU A O 1
ATOM 772 N N . ASP A 1 99 ? -12.802 -0.658 46.335 1.00 59.25 99 ASP A N 1
ATOM 773 C CA . ASP A 1 99 ? -14.049 -0.886 47.059 1.00 59.25 99 ASP A CA 1
ATOM 774 C C . ASP A 1 99 ? -15.115 0.058 46.495 1.00 59.25 99 ASP A C 1
ATOM 776 O O . ASP A 1 99 ? -15.268 1.219 46.875 1.00 59.25 99 ASP A O 1
ATOM 780 N N . SER A 1 100 ? -15.755 -0.414 45.438 1.00 59.00 100 SER A N 1
ATOM 781 C CA . SER A 1 100 ? -16.803 0.273 44.723 1.00 59.00 100 SER A CA 1
ATOM 782 C C . SER A 1 100 ? -18.057 -0.528 45.012 1.00 59.00 100 SER A C 1
ATOM 784 O O . SER A 1 100 ? -18.181 -1.658 44.555 1.00 59.00 100 SER A O 1
ATOM 786 N N . GLY A 1 101 ? -19.009 0.043 45.757 1.00 62.88 101 GLY A N 1
ATOM 787 C CA . GLY A 1 101 ? -20.288 -0.605 46.111 1.00 62.88 101 GLY A CA 1
ATOM 788 C C . GLY A 1 101 ? -21.144 -1.073 44.914 1.00 62.88 101 GLY A C 1
ATOM 789 O O . GLY A 1 101 ? -22.241 -1.588 45.088 1.00 62.88 101 GLY A O 1
ATOM 790 N N . LEU A 1 102 ? -20.648 -0.913 43.681 1.00 60.81 102 LEU A N 1
ATOM 791 C CA . LEU A 1 102 ? -21.142 -1.545 42.456 1.00 60.81 102 LEU A CA 1
ATOM 792 C C . LEU A 1 102 ? -20.776 -3.037 42.352 1.00 60.81 102 LEU A C 1
ATOM 794 O O . LEU A 1 102 ? -21.448 -3.770 41.633 1.00 60.81 102 LEU A O 1
ATOM 798 N N . GLN A 1 103 ? -19.726 -3.486 43.044 1.00 60.34 103 GLN A N 1
ATOM 799 C CA . GLN A 1 103 ? -19.291 -4.884 43.092 1.00 60.34 103 GLN A CA 1
ATOM 800 C C . GLN A 1 103 ? -20.056 -5.703 44.146 1.00 60.34 103 GLN A C 1
ATOM 802 O O . GLN A 1 103 ? -20.149 -6.921 44.016 1.00 60.34 103 GLN A O 1
ATOM 807 N N . GLU A 1 104 ? -20.643 -5.040 45.152 1.00 66.06 104 GLU A N 1
ATOM 808 C CA . GLU A 1 104 ? -21.530 -5.652 46.158 1.00 66.06 104 GLU A CA 1
ATOM 809 C C . GLU A 1 104 ? -22.847 -6.170 45.557 1.00 66.06 104 GLU A C 1
ATOM 811 O O . GLU A 1 104 ? -23.471 -7.070 46.118 1.00 66.06 104 GLU A O 1
ATOM 816 N N . VAL A 1 105 ? -23.271 -5.634 44.406 1.00 67.88 105 VAL A N 1
ATOM 817 C CA . VAL A 1 105 ? -24.466 -6.103 43.697 1.00 67.88 105 VAL A CA 1
ATOM 818 C C . VAL A 1 105 ? -24.085 -7.246 42.756 1.00 67.88 105 VAL A C 1
ATOM 820 O O . VAL A 1 105 ? -23.351 -7.062 41.781 1.00 67.88 105 VAL A O 1
ATOM 823 N N . GLU A 1 106 ? -24.613 -8.437 43.041 1.00 70.81 106 GLU A N 1
ATOM 824 C CA . GLU A 1 106 ? -24.352 -9.667 42.289 1.00 70.81 106 GLU A CA 1
ATOM 825 C C . GLU A 1 106 ? -24.552 -9.462 40.770 1.00 70.81 106 GLU A C 1
ATOM 827 O O . GLU A 1 106 ? -25.627 -9.090 40.299 1.00 70.81 106 GLU A O 1
ATOM 832 N N . GLY A 1 107 ? -23.495 -9.691 39.982 1.00 74.56 107 GLY A N 1
ATOM 833 C CA . GLY A 1 107 ? -23.559 -9.738 38.515 1.00 74.56 107 GLY A CA 1
ATOM 834 C C . GLY A 1 107 ? -23.414 -8.411 37.754 1.00 74.56 107 GLY A C 1
ATOM 835 O O . GLY A 1 107 ? -23.199 -8.456 36.540 1.00 74.56 107 GLY A O 1
ATOM 836 N N . VAL A 1 108 ? -23.440 -7.244 38.412 1.00 80.06 108 VAL A N 1
ATOM 837 C CA . VAL A 1 108 ? -23.336 -5.931 37.730 1.00 80.06 108 VAL A CA 1
ATOM 838 C C . VAL A 1 108 ? -21.994 -5.765 37.010 1.00 80.06 108 VAL A C 1
ATOM 840 O O . VAL A 1 108 ? -21.952 -5.337 35.857 1.00 80.06 108 VAL A O 1
ATOM 843 N N . PHE A 1 109 ? -20.895 -6.191 37.638 1.00 77.88 109 PHE A N 1
ATOM 844 C CA . PHE A 1 109 ? -19.559 -6.185 37.030 1.00 77.88 109 PHE A CA 1
ATOM 845 C C . PHE A 1 109 ? -19.508 -6.971 35.709 1.00 77.88 109 PHE A C 1
ATOM 847 O O . PHE A 1 109 ? -18.981 -6.493 34.700 1.00 77.88 109 PHE A O 1
ATOM 854 N N . VAL A 1 110 ? -20.095 -8.171 35.699 1.00 83.19 110 VAL A N 1
ATOM 855 C CA . VAL A 1 110 ? -20.132 -9.035 34.513 1.00 83.19 110 VAL A CA 1
ATOM 856 C C . VAL A 1 110 ? -20.977 -8.389 33.420 1.00 83.19 110 VAL A C 1
ATOM 858 O O . VAL A 1 110 ? -20.548 -8.344 32.271 1.00 83.19 110 VAL A O 1
ATOM 861 N N . GLN A 1 111 ? -22.138 -7.825 33.765 1.00 85.62 111 GLN A N 1
ATOM 862 C CA . GLN A 1 111 ? -23.002 -7.140 32.802 1.00 85.62 111 GLN A CA 1
ATOM 863 C C . GLN A 1 111 ? -22.309 -5.942 32.147 1.00 85.62 111 GLN A C 1
ATOM 865 O O . GLN A 1 111 ? -22.347 -5.821 30.925 1.00 85.62 111 GLN A O 1
ATOM 870 N N . VAL A 1 112 ? -21.632 -5.092 32.924 1.00 85.50 112 VAL A N 1
ATOM 871 C CA . VAL A 1 112 ? -20.908 -3.921 32.399 1.00 85.50 112 VAL A CA 1
ATOM 872 C C . VAL A 1 112 ? -19.733 -4.345 31.514 1.00 85.50 112 VAL A C 1
ATOM 874 O O . VAL A 1 112 ? -19.517 -3.754 30.457 1.00 85.50 112 VAL A O 1
ATOM 877 N N . THR A 1 113 ? -19.014 -5.401 31.896 1.00 85.88 113 THR A N 1
ATOM 878 C CA . THR A 1 113 ? -17.869 -5.925 31.133 1.00 85.88 113 THR A CA 1
ATOM 879 C C . THR A 1 113 ? -18.305 -6.573 29.817 1.00 85.88 113 THR A C 1
ATOM 881 O O . THR A 1 113 ? -17.692 -6.361 28.773 1.00 85.88 113 THR A O 1
ATOM 884 N N . VAL A 1 114 ? -19.397 -7.341 29.831 1.00 89.56 114 VAL A N 1
ATOM 885 C CA . VAL A 1 114 ? -19.968 -7.932 28.612 1.00 89.56 114 VAL A CA 1
ATOM 886 C C . VAL A 1 114 ? -20.542 -6.839 27.711 1.00 89.56 114 VAL A C 1
ATOM 888 O O . VAL A 1 114 ? -20.284 -6.848 26.509 1.00 89.56 114 VAL A O 1
ATOM 891 N N . ALA A 1 115 ? -21.264 -5.864 28.271 1.00 89.62 115 ALA A N 1
ATOM 892 C CA . ALA A 1 115 ? -21.838 -4.758 27.509 1.00 89.62 115 ALA A CA 1
ATOM 893 C C . ALA A 1 115 ? -20.763 -3.884 26.846 1.00 89.62 115 ALA A C 1
ATOM 895 O O . ALA A 1 115 ? -20.912 -3.519 25.680 1.00 89.62 115 ALA A O 1
ATOM 896 N N . SER A 1 116 ? -19.661 -3.588 27.542 1.00 88.88 116 SER A N 1
ATOM 897 C CA . SER A 1 116 ? -18.548 -2.822 26.970 1.00 88.88 116 SER A CA 1
ATOM 898 C C . SER A 1 116 ? -17.821 -3.593 25.869 1.00 88.88 116 SER A C 1
ATOM 900 O O . SER A 1 116 ? -17.497 -3.015 24.832 1.00 88.88 116 SER A O 1
ATOM 902 N N . CYS A 1 117 ? -17.637 -4.904 26.039 1.00 90.56 117 CYS A N 1
ATOM 903 C CA . CYS A 1 117 ? -17.030 -5.766 25.030 1.00 90.56 117 CYS A CA 1
ATOM 904 C C . CYS A 1 117 ? -17.898 -5.849 23.762 1.00 90.56 117 CYS A C 1
ATOM 906 O O . CYS A 1 117 ? -17.409 -5.629 22.653 1.00 90.56 117 CYS A O 1
ATOM 908 N N . VAL A 1 118 ? -19.210 -6.061 23.915 1.00 93.62 118 VAL A N 1
ATOM 909 C CA . VAL A 1 118 ? -20.169 -6.057 22.796 1.00 93.62 118 VAL A CA 1
ATOM 910 C C . VAL A 1 118 ? -20.211 -4.689 22.113 1.00 93.62 118 VAL A C 1
ATOM 912 O O . VAL A 1 118 ? -20.207 -4.620 20.884 1.00 93.62 118 VAL A O 1
ATOM 915 N N . GLY A 1 119 ? -20.197 -3.601 22.886 1.00 92.12 119 GLY A N 1
ATOM 916 C CA . GLY A 1 119 ? -20.146 -2.238 22.360 1.00 92.12 119 GLY A CA 1
ATOM 917 C C . GLY A 1 119 ? -18.889 -1.977 21.528 1.00 92.12 119 GLY A C 1
ATOM 918 O O . GLY A 1 119 ? -18.989 -1.461 20.417 1.00 92.12 119 GLY A O 1
ATOM 919 N N . ALA A 1 120 ? -17.716 -2.389 22.012 1.00 91.56 120 ALA A N 1
ATOM 920 C CA . ALA A 1 120 ? -16.453 -2.228 21.297 1.00 91.56 120 ALA A CA 1
ATOM 921 C C . ALA A 1 120 ? -16.405 -3.050 19.999 1.00 91.56 120 ALA A C 1
ATOM 923 O O . ALA A 1 120 ? -16.003 -2.528 18.958 1.00 91.56 120 ALA A O 1
ATOM 924 N N . VAL A 1 121 ? -16.874 -4.302 20.030 1.00 91.69 121 VAL A N 1
ATOM 925 C CA . VAL A 1 121 ? -16.976 -5.151 18.830 1.00 91.69 121 VAL A CA 1
ATOM 926 C C . VAL A 1 121 ? -17.969 -4.562 17.828 1.00 91.69 121 VAL A C 1
ATOM 928 O O . VAL A 1 121 ? -17.678 -4.520 16.635 1.00 91.69 121 VAL A O 1
ATOM 931 N N . GLY A 1 122 ? -19.112 -4.053 18.297 1.00 93.56 122 GLY A N 1
ATOM 932 C CA . GLY A 1 122 ? -20.101 -3.382 17.455 1.00 93.56 122 GLY A CA 1
ATOM 933 C C . GLY A 1 122 ? -19.545 -2.122 16.792 1.00 93.56 122 GLY A C 1
ATOM 934 O O . GLY A 1 122 ? -19.678 -1.956 15.582 1.00 93.56 122 GLY A O 1
ATOM 935 N N . MET A 1 123 ? -18.858 -1.269 17.555 1.00 90.88 123 MET A N 1
ATOM 936 C CA . MET A 1 123 ? -18.183 -0.073 17.038 1.00 90.88 123 MET A CA 1
ATOM 937 C C . MET A 1 123 ? -17.115 -0.423 15.997 1.00 90.88 123 MET A C 1
ATOM 939 O O . MET A 1 123 ? -17.059 0.204 14.940 1.00 90.88 123 MET A O 1
ATOM 943 N N . PHE A 1 124 ? -16.305 -1.452 16.257 1.00 92.31 124 PHE A N 1
ATOM 944 C CA . PHE A 1 124 ? -15.297 -1.926 15.312 1.00 92.31 124 PHE A CA 1
ATOM 945 C C . PHE A 1 124 ? -15.933 -2.495 14.035 1.00 92.31 124 PHE A C 1
ATOM 947 O O . PHE A 1 124 ? -15.516 -2.151 12.932 1.00 92.31 124 PHE A O 1
ATOM 954 N N . ALA A 1 125 ? -16.992 -3.299 14.155 1.00 91.06 125 ALA A N 1
ATOM 955 C CA . ALA A 1 125 ? -17.712 -3.842 13.007 1.00 91.06 125 ALA A CA 1
ATOM 956 C C . ALA A 1 125 ? -18.363 -2.736 12.161 1.00 91.06 125 ALA A C 1
ATOM 958 O O . ALA A 1 125 ? -18.251 -2.758 10.938 1.00 91.06 125 ALA A O 1
ATOM 959 N N . LEU A 1 126 ? -18.990 -1.737 12.792 1.00 91.38 126 LEU A N 1
ATOM 960 C CA . LEU A 1 126 ? -19.542 -0.569 12.101 1.00 91.38 126 LEU A CA 1
ATOM 961 C C . LEU A 1 126 ? -18.454 0.223 11.376 1.00 91.38 126 LEU A C 1
ATOM 963 O O . LEU A 1 126 ? -18.665 0.624 10.234 1.00 91.38 126 LEU A O 1
ATOM 967 N N . PHE A 1 127 ? -17.291 0.407 12.003 1.00 89.81 127 PHE A N 1
ATOM 968 C CA . PHE A 1 127 ? -16.142 1.053 11.375 1.00 89.81 127 PHE A CA 1
ATOM 969 C C . PHE A 1 127 ? -15.650 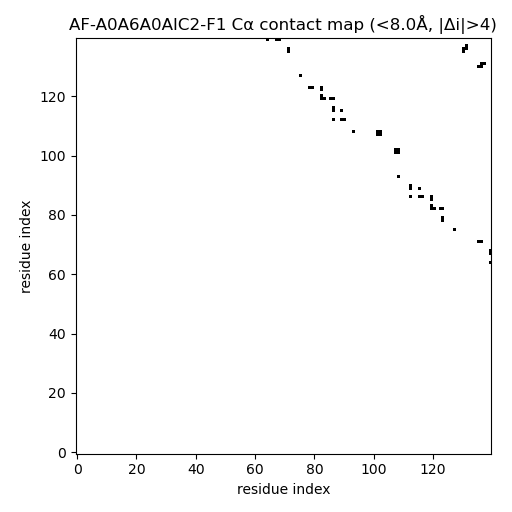0.276 10.147 1.00 89.81 127 PHE A C 1
ATOM 971 O O . PHE A 1 127 ? -15.436 0.875 9.096 1.00 89.81 127 PHE A O 1
ATOM 978 N N . VAL A 1 128 ? -15.543 -1.054 10.234 1.00 86.94 128 VAL A N 1
ATOM 979 C CA . VAL A 1 128 ? -15.157 -1.906 9.097 1.00 86.94 128 VAL A CA 1
ATOM 980 C C . VAL A 1 128 ? -16.202 -1.844 7.982 1.00 86.94 128 VAL A C 1
ATOM 982 O O . VAL A 1 128 ? -15.840 -1.658 6.824 1.00 86.94 128 VAL A O 1
ATOM 985 N N . ILE A 1 129 ? -17.495 -1.934 8.305 1.00 89.12 129 ILE A N 1
ATOM 986 C CA . ILE A 1 129 ? -18.589 -1.831 7.324 1.00 89.12 129 ILE A CA 1
ATOM 987 C C . ILE A 1 129 ? -18.588 -0.454 6.654 1.00 89.12 129 ILE A C 1
ATOM 989 O O . ILE A 1 129 ? -18.774 -0.357 5.441 1.00 89.12 129 ILE A O 1
ATOM 993 N N . TRP A 1 130 ? -18.358 0.608 7.426 1.00 87.31 130 TRP A N 1
ATOM 994 C CA . TRP A 1 130 ? -18.203 1.964 6.914 1.00 87.31 130 TRP A CA 1
ATOM 995 C C . TRP A 1 130 ? -17.004 2.039 5.962 1.00 87.31 130 TRP A C 1
ATOM 997 O O . TRP A 1 130 ? -17.179 2.397 4.802 1.00 87.31 130 TRP A O 1
ATOM 1007 N N . ALA A 1 131 ? -15.822 1.578 6.372 1.00 83.81 131 ALA A N 1
ATOM 1008 C CA . ALA A 1 131 ? -14.631 1.546 5.519 1.00 83.81 131 ALA A CA 1
ATOM 1009 C C . ALA A 1 131 ? -14.846 0.740 4.221 1.00 83.81 131 ALA A C 1
ATOM 1011 O O . ALA A 1 131 ? -14.370 1.133 3.154 1.00 83.81 131 ALA A O 1
ATOM 1012 N N . TRP A 1 132 ? -15.622 -0.347 4.285 1.00 83.00 132 TRP A N 1
ATOM 1013 C CA . TRP A 1 132 ? -15.991 -1.154 3.120 1.00 83.00 132 TRP A CA 1
ATOM 1014 C C . TRP A 1 132 ? -16.960 -0.415 2.189 1.00 83.00 132 TRP A C 1
ATOM 1016 O O . TRP A 1 132 ? -16.788 -0.418 0.971 1.00 83.00 132 TRP A O 1
ATOM 1026 N N . ARG A 1 133 ? -17.953 0.286 2.751 1.00 82.00 133 ARG A N 1
ATOM 1027 C CA . ARG A 1 133 ? -18.966 1.040 1.995 1.00 82.00 133 ARG A CA 1
ATOM 1028 C C . ARG A 1 133 ? -18.391 2.251 1.263 1.00 82.00 133 ARG A C 1
ATOM 1030 O O . ARG A 1 133 ? -18.876 2.577 0.184 1.00 82.00 133 ARG A O 1
ATOM 1037 N N . TYR A 1 134 ? -17.367 2.894 1.816 1.00 79.31 134 TYR A N 1
ATOM 1038 C CA . TYR A 1 134 ? -16.680 4.014 1.162 1.00 79.31 134 TYR A CA 1
ATOM 1039 C C . TYR A 1 134 ? -15.702 3.562 0.067 1.00 79.31 134 TYR A C 1
ATOM 1041 O O . TYR A 1 134 ? -15.044 4.398 -0.544 1.00 79.31 134 TYR A O 1
ATOM 1049 N N . GLY A 1 135 ? -15.607 2.255 -0.207 1.00 68.50 135 GLY A N 1
ATOM 1050 C CA . GLY A 1 135 ? -14.765 1.717 -1.275 1.00 68.50 135 GLY A CA 1
ATOM 1051 C C . GLY A 1 135 ? -13.265 1.817 -0.994 1.00 68.50 135 GLY A C 1
ATOM 1052 O O . GLY A 1 135 ? -12.477 1.392 -1.829 1.00 68.50 135 GLY A O 1
ATOM 1053 N N . LEU A 1 136 ? -12.859 2.300 0.188 1.00 62.25 136 LEU A N 1
ATOM 1054 C CA . LEU A 1 136 ? -11.455 2.478 0.574 1.00 62.25 136 LEU A CA 1
ATOM 1055 C C . LEU A 1 136 ? -10.670 1.153 0.530 1.00 62.25 136 LEU A C 1
ATOM 1057 O O . LEU A 1 136 ? -9.475 1.143 0.269 1.00 62.25 136 LEU A O 1
ATOM 1061 N N . LEU A 1 137 ? -11.370 0.032 0.740 1.00 59.75 137 LEU A N 1
ATOM 1062 C CA . LEU A 1 137 ? -10.826 -1.330 0.725 1.00 59.75 137 LEU A CA 1
ATOM 1063 C C . LEU A 1 137 ? -10.937 -2.042 -0.636 1.00 59.75 137 LEU A C 1
ATOM 1065 O O . LEU A 1 137 ? -10.348 -3.104 -0.803 1.00 59.75 137 LEU A O 1
ATOM 1069 N N . VAL A 1 138 ? -11.706 -1.501 -1.589 1.00 55.19 138 VAL A N 1
ATOM 1070 C CA . VAL A 1 138 ? -11.986 -2.137 -2.897 1.00 55.19 138 VAL A CA 1
ATOM 1071 C C . VAL A 1 138 ? -11.039 -1.641 -4.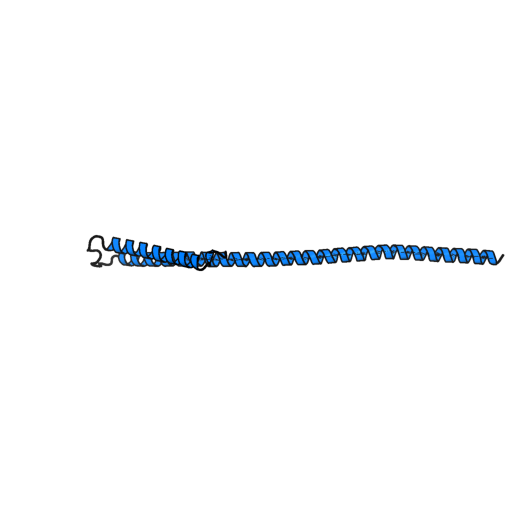000 1.00 55.19 138 VAL A C 1
ATOM 1073 O O . VAL A 1 138 ? -10.940 -2.273 -5.045 1.00 55.19 138 VAL A O 1
ATOM 1076 N N . PHE A 1 139 ? -10.297 -0.555 -3.760 1.00 50.94 139 PHE A N 1
ATOM 1077 C CA . PHE A 1 139 ? -9.286 -0.025 -4.688 1.00 50.94 139 PHE A CA 1
ATOM 1078 C C . PHE A 1 139 ? -7.845 -0.490 -4.384 1.00 50.94 139 PHE A C 1
ATOM 1080 O O . PHE A 1 139 ? -6.894 0.131 -4.860 1.00 50.94 139 PHE A O 1
ATOM 1087 N N . ALA A 1 140 ? -7.672 -1.549 -3.586 1.00 48.78 140 ALA A N 1
ATOM 1088 C CA . ALA A 1 140 ? -6.371 -2.176 -3.328 1.00 48.78 140 ALA A CA 1
ATOM 1089 C C . ALA A 1 140 ? -6.056 -3.318 -4.300 1.00 48.78 140 ALA A C 1
ATOM 1091 O O . ALA A 1 140 ? -7.001 -3.987 -4.770 1.00 48.78 140 ALA A O 1
#

Sequence (140 aa):
LGKLSIKSMVSSLSTNSSIVENEVAEVEMLLEAYFMHFDNTYNRLQNLNEYIKDTEDMVNIKLDQHRNQLITTDLILTAFTCAMAMVTTIAGIFGMNLDSGLQEVEGVFVQVTVASCVGAVGMFALFVIWAWRYGLLVFA

Organism: Haematococcus lacustris (NCBI:txid44745)

Solvent-accessible surface area (backbone atoms only — not comparable to full-atom values): 7672 Å² total; per-residue (Å²): 119,70,70,60,57,51,52,52,52,52,48,53,51,53,50,52,52,54,50,53,52,49,56,49,49,55,50,48,55,50,52,50,53,50,51,53,51,48,52,54,50,50,53,51,51,52,52,50,50,51,54,50,48,57,48,50,53,51,49,51,56,50,52,50,49,52,52,51,47,49,55,54,50,50,52,54,51,51,53,50,50,51,37,51,48,56,41,48,52,55,51,47,66,72,68,43,98,63,96,46,82,61,65,75,43,88,61,48,61,58,51,55,53,51,51,43,46,52,48,34,53,50,52,51,49,51,50,51,52,48,45,52,72,72,40,71,69,72,78,102

Radius of gyration: 44.37 Å; Cα contacts (8 Å, |Δi|>4): 30; chains: 1; bounding box: 78×16×132 Å

pLDDT: mean 83.5, std 12.0, range [48.78, 96.19]